Protein AF-A0A9X6ADA2-F1 (afdb_monomer)

Radius of gyration: 13.69 Å; Cα contacts (8 Å, |Δi|>4): 42; chains: 1; bounding box: 37×22×30 Å

pLDDT: mean 93.44, std 4.56, range [77.56, 97.75]

Secondary structure (DSSP, 8-state):
--EEEEEE-STT---EEEEEE-S-HHHHHHHHTSHHHHHHHHTS-TT--------PPPP-

Sequence (60 aa):
FVSLQMHKGTADSQLLMNVAVWESTEALATAFGSPEFQRMAAEFGDDIVSYPHIFEQINV

Foldseek 3Di:
DPDWDWDDDPPPDPDIDIDDDDPDPVRVVVVCPDPVNVVVVVPDDPVDDDDDDDDDDDDD

Mean predicted aligned error: 3.43 Å

Structure (mmCIF, N/CA/C/O backbone):
data_AF-A0A9X6ADA2-F1
#
_entry.id   AF-A0A9X6ADA2-F1
#
loop_
_atom_site.group_PDB
_atom_site.id
_atom_site.type_symbol
_atom_site.label_atom_id
_atom_site.label_alt_id
_atom_site.label_comp_id
_atom_site.label_asym_id
_atom_site.label_entity_id
_atom_site.label_seq_id
_atom_site.pdbx_PDB_ins_code
_atom_site.Cartn_x
_atom_site.Cartn_y
_atom_site.Cartn_z
_atom_site.occupancy
_atom_site.B_iso_or_equiv
_atom_site.auth_seq_id
_atom_site.auth_comp_id
_atom_site.auth_asym_id
_atom_site.auth_atom_id
_atom_site.pdbx_PDB_model_num
ATOM 1 N N . PHE A 1 1 ? 0.131 -0.664 13.395 1.00 92.81 1 PHE A N 1
ATOM 2 C CA . PHE A 1 1 ? -0.044 -1.305 12.088 1.00 92.81 1 PHE A CA 1
ATOM 3 C C . PHE A 1 1 ? -0.798 -2.627 12.261 1.00 92.81 1 PHE A C 1
ATOM 5 O O . PHE A 1 1 ? -0.504 -3.328 13.224 1.00 92.81 1 PHE A O 1
ATOM 12 N N . VAL A 1 2 ? -1.709 -3.000 11.347 1.00 96.94 2 VAL A N 1
ATOM 13 C CA . VAL A 1 2 ? -2.511 -4.241 11.461 1.00 96.94 2 VAL A CA 1
ATOM 14 C C . VAL A 1 2 ? -1.998 -5.351 10.542 1.00 96.94 2 VAL A C 1
ATOM 16 O O . VAL A 1 2 ? -1.663 -6.435 11.013 1.00 96.94 2 VAL A O 1
ATOM 19 N N . SER A 1 3 ? -1.954 -5.111 9.231 1.00 97.50 3 SER A N 1
ATOM 20 C CA . SER A 1 3 ? -1.533 -6.119 8.252 1.00 97.50 3 SER A CA 1
ATOM 21 C C . SER A 1 3 ? -1.008 -5.487 6.969 1.00 97.50 3 SER A C 1
ATOM 23 O O . SER A 1 3 ? -1.284 -4.327 6.665 1.00 97.50 3 SER A O 1
ATOM 25 N N . LEU A 1 4 ? -0.236 -6.266 6.212 1.00 96.69 4 LEU A N 1
ATOM 26 C CA . LEU A 1 4 ? 0.281 -5.891 4.903 1.00 96.69 4 LEU A CA 1
ATOM 27 C C . LEU A 1 4 ? 0.215 -7.092 3.973 1.00 96.69 4 LEU A C 1
ATOM 29 O O . LEU A 1 4 ? 0.635 -8.188 4.342 1.00 96.69 4 LEU A O 1
ATOM 33 N N . GLN A 1 5 ? -0.253 -6.855 2.753 1.00 97.75 5 GLN A N 1
ATOM 34 C CA . GLN A 1 5 ? -0.222 -7.831 1.677 1.00 97.75 5 GLN A CA 1
ATOM 35 C C . GLN A 1 5 ? 0.288 -7.174 0.394 1.00 97.75 5 GLN A C 1
ATOM 37 O O . GLN A 1 5 ? -0.342 -6.269 -0.160 1.00 97.75 5 GLN A O 1
ATOM 42 N N . MET A 1 6 ? 1.412 -7.680 -0.113 1.00 97.12 6 MET A N 1
ATOM 43 C CA . MET A 1 6 ? 1.892 -7.343 -1.450 1.00 97.12 6 MET A CA 1
ATOM 44 C C . MET A 1 6 ? 1.211 -8.224 -2.493 1.00 97.12 6 MET A C 1
ATOM 46 O O . MET A 1 6 ? 1.086 -9.439 -2.320 1.00 97.12 6 MET A O 1
ATOM 50 N N . HIS A 1 7 ? 0.825 -7.605 -3.600 1.00 97.25 7 HIS A N 1
ATOM 51 C CA . HIS A 1 7 ? 0.294 -8.256 -4.786 1.00 97.25 7 HIS A CA 1
ATOM 52 C C . HIS A 1 7 ? 1.184 -7.909 -5.975 1.00 97.25 7 HIS A C 1
ATOM 54 O O . HIS A 1 7 ? 1.638 -6.771 -6.109 1.00 97.25 7 HIS A O 1
ATOM 60 N N . LYS A 1 8 ? 1.416 -8.889 -6.848 1.00 97.12 8 LYS A N 1
ATOM 61 C CA . LYS A 1 8 ? 2.120 -8.702 -8.116 1.00 97.12 8 LYS A CA 1
ATOM 62 C C . LYS A 1 8 ? 1.131 -8.868 -9.262 1.00 97.12 8 LYS A C 1
ATOM 64 O O . LYS A 1 8 ? 0.320 -9.795 -9.240 1.00 97.12 8 LYS A O 1
ATOM 69 N N . GLY A 1 9 ? 1.211 -7.982 -10.249 1.00 97.00 9 GLY A N 1
ATOM 70 C CA . GLY A 1 9 ? 0.427 -8.089 -11.471 1.00 97.00 9 GLY A CA 1
ATOM 71 C C . GLY A 1 9 ? 0.691 -9.410 -12.202 1.00 97.00 9 GLY A C 1
ATOM 72 O O . GLY A 1 9 ? 1.806 -9.929 -12.223 1.00 97.00 9 GLY A O 1
ATOM 73 N N . THR A 1 10 ? -0.356 -9.970 -12.797 1.00 97.25 10 THR A N 1
ATOM 74 C CA . THR A 1 10 ? -0.275 -11.184 -13.621 1.00 97.25 10 THR A CA 1
ATOM 75 C C . THR A 1 10 ? 0.113 -10.846 -15.064 1.00 97.25 10 THR A C 1
ATOM 77 O O . THR A 1 10 ? 0.162 -9.673 -15.428 1.00 97.25 10 THR A O 1
ATOM 80 N N . ALA A 1 11 ? 0.336 -11.867 -15.902 1.00 96.06 11 ALA A N 1
ATOM 81 C CA . ALA A 1 11 ? 0.624 -11.709 -17.335 1.00 96.06 11 ALA A CA 1
ATOM 82 C C . ALA A 1 11 ? 1.804 -10.753 -17.615 1.00 96.06 11 ALA A C 1
ATOM 84 O O . ALA A 1 11 ? 1.672 -9.791 -18.364 1.00 96.06 11 ALA A O 1
ATOM 85 N N . ASP A 1 12 ? 2.937 -11.004 -16.949 1.00 94.38 12 ASP A N 1
ATOM 86 C CA . ASP A 1 12 ? 4.197 -10.252 -17.078 1.00 94.38 12 ASP A CA 1
ATOM 87 C C . ASP A 1 12 ? 4.121 -8.754 -16.736 1.00 94.38 12 ASP A C 1
ATOM 89 O O . ASP A 1 12 ? 5.037 -7.984 -17.026 1.00 94.38 12 ASP A O 1
ATOM 93 N N . SER A 1 13 ? 3.058 -8.334 -16.046 1.00 95.81 13 SER A N 1
ATOM 94 C CA . SER A 1 13 ? 2.947 -6.979 -15.519 1.00 95.81 13 SER A CA 1
ATOM 95 C C . SER A 1 13 ? 4.046 -6.678 -14.493 1.00 95.81 13 SER A C 1
ATOM 97 O O . SER A 1 13 ? 4.341 -7.473 -13.597 1.00 95.81 13 SER A O 1
ATOM 99 N N . GLN A 1 14 ? 4.618 -5.479 -14.600 1.00 94.56 14 GLN A N 1
ATOM 100 C CA . GLN A 1 14 ? 5.581 -4.937 -13.638 1.00 94.56 14 GLN A CA 1
ATOM 101 C C . GLN A 1 14 ? 4.903 -4.231 -12.453 1.00 94.56 14 GLN A C 1
ATOM 103 O O . GLN A 1 14 ? 5.586 -3.698 -11.582 1.00 94.56 14 GLN A O 1
ATOM 108 N N . LEU A 1 15 ? 3.566 -4.223 -12.395 1.00 95.69 15 LEU A N 1
ATOM 109 C CA . LEU A 1 15 ? 2.837 -3.564 -11.318 1.00 95.69 15 LEU A CA 1
ATOM 110 C C . LEU A 1 15 ? 2.942 -4.349 -10.009 1.00 95.69 15 LEU A C 1
ATOM 112 O O . LEU A 1 15 ? 2.711 -5.561 -9.955 1.00 95.69 15 LEU A O 1
ATOM 116 N N . LEU A 1 16 ? 3.220 -3.611 -8.940 1.00 95.44 16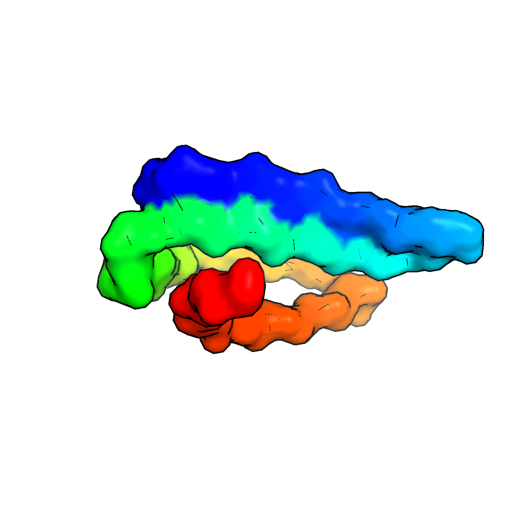 LEU A N 1
ATOM 117 C CA . LEU A 1 16 ? 3.155 -4.075 -7.563 1.00 95.44 16 LEU A CA 1
ATOM 118 C C . LEU A 1 16 ? 2.094 -3.259 -6.827 1.00 95.44 16 LEU A C 1
ATOM 120 O O . LEU A 1 16 ? 2.013 -2.044 -6.995 1.00 95.44 16 LEU A O 1
ATOM 124 N N . MET A 1 17 ? 1.291 -3.921 -5.999 1.00 96.62 17 MET A N 1
ATOM 125 C CA . MET A 1 17 ? 0.288 -3.267 -5.162 1.00 96.62 17 MET A CA 1
ATOM 126 C C . MET A 1 17 ? 0.486 -3.674 -3.708 1.00 96.62 17 MET A C 1
ATOM 128 O O . MET A 1 17 ? 0.407 -4.853 -3.363 1.00 96.62 17 MET A O 1
ATOM 132 N N . ASN A 1 18 ? 0.719 -2.679 -2.859 1.00 95.81 18 ASN A N 1
ATOM 133 C CA . ASN A 1 18 ? 0.751 -2.835 -1.414 1.00 95.81 18 ASN A CA 1
ATOM 134 C C . ASN A 1 18 ? -0.629 -2.500 -0.841 1.00 95.81 18 ASN A C 1
ATOM 136 O O . ASN A 1 18 ? -1.087 -1.367 -0.980 1.00 95.81 18 ASN A O 1
ATOM 140 N N . VAL A 1 19 ? -1.275 -3.468 -0.193 1.00 96.88 19 VAL A N 1
ATOM 141 C CA . VAL A 1 19 ? -2.481 -3.229 0.605 1.00 96.88 19 VAL A CA 1
ATOM 142 C C . VAL A 1 19 ? -2.098 -3.356 2.073 1.00 96.88 19 VAL A C 1
ATOM 144 O O . VAL A 1 19 ? -1.855 -4.461 2.560 1.00 96.88 19 VAL A O 1
ATOM 147 N N . ALA A 1 20 ? -2.030 -2.222 2.767 1.00 96.94 20 ALA A N 1
ATOM 148 C CA . ALA A 1 20 ? -1.704 -2.155 4.186 1.00 96.94 20 ALA A CA 1
ATOM 149 C C . ALA A 1 20 ? -2.903 -1.646 4.993 1.00 96.94 20 ALA A C 1
ATOM 151 O O . ALA A 1 20 ? -3.458 -0.590 4.688 1.00 96.94 20 ALA A O 1
ATOM 152 N N . VAL A 1 21 ? -3.272 -2.384 6.039 1.00 96.81 21 VAL A N 1
ATOM 153 C CA . VAL A 1 21 ? -4.319 -1.999 6.989 1.00 96.81 21 VAL A CA 1
ATOM 154 C C . VAL A 1 21 ? -3.663 -1.386 8.222 1.00 96.81 21 VAL A C 1
ATOM 156 O O . VAL A 1 21 ? -2.751 -1.964 8.824 1.00 96.81 21 VAL A O 1
ATOM 159 N N . TRP A 1 22 ? -4.142 -0.208 8.603 1.00 97.19 22 TRP A N 1
ATOM 160 C CA . TRP A 1 22 ? -3.672 0.563 9.751 1.00 97.19 22 TRP A CA 1
ATOM 161 C C . TRP A 1 22 ? -4.810 0.765 10.748 1.00 97.19 22 TRP A C 1
ATOM 163 O O . TRP A 1 22 ? -5.974 0.794 10.361 1.00 97.19 22 TRP A O 1
ATOM 173 N N . GLU A 1 23 ? -4.474 0.915 12.028 1.00 96.62 23 GLU A N 1
ATOM 174 C CA . GLU A 1 23 ? -5.446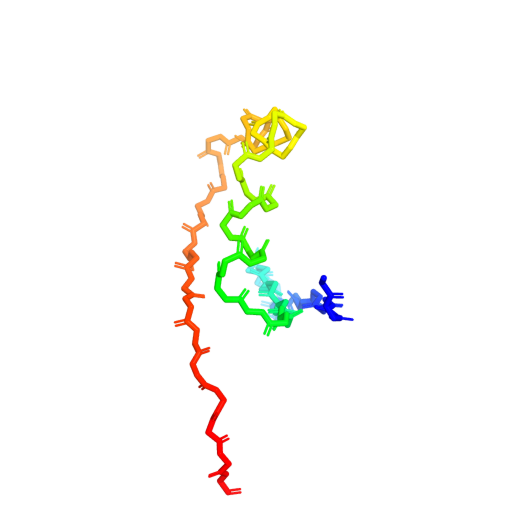 1.169 13.098 1.00 96.62 23 GLU A CA 1
ATOM 175 C C . GLU A 1 23 ? -6.125 2.528 12.929 1.00 9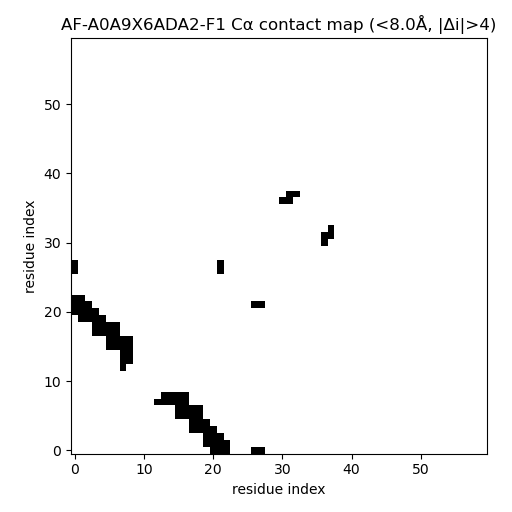6.62 23 GLU A C 1
ATOM 177 O O . GLU A 1 23 ? -7.293 2.672 13.276 1.00 96.62 23 GLU A O 1
ATOM 182 N N . SER 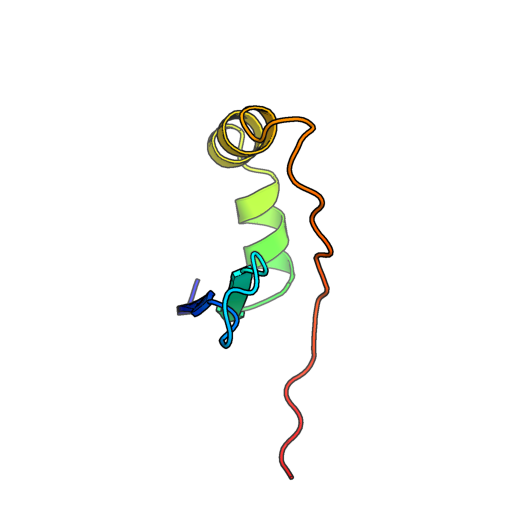A 1 24 ? -5.392 3.521 12.413 1.00 96.12 24 SER A N 1
ATOM 183 C CA . SER A 1 24 ? -5.915 4.847 12.090 1.00 96.12 24 SER A CA 1
ATOM 184 C C . SER A 1 24 ? -5.016 5.598 11.099 1.00 96.12 24 SER A C 1
ATOM 186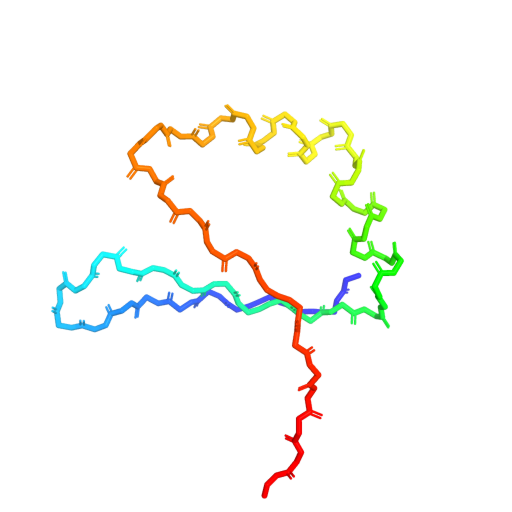 O O . SER A 1 24 ? -3.866 5.214 10.846 1.00 96.12 24 SER A O 1
ATOM 188 N N . THR A 1 25 ? -5.525 6.708 10.562 1.00 95.94 25 THR A N 1
ATOM 189 C CA . THR A 1 25 ? -4.770 7.643 9.714 1.00 95.94 25 THR A CA 1
ATOM 190 C C . THR A 1 25 ? -3.616 8.315 10.456 1.00 95.94 25 THR A C 1
ATOM 192 O O . THR A 1 25 ? -2.568 8.568 9.865 1.00 95.94 25 THR A O 1
ATOM 195 N N . GLU A 1 26 ? -3.752 8.559 11.758 1.00 97.25 26 GLU A N 1
ATOM 196 C CA . GLU A 1 26 ? -2.701 9.145 12.601 1.00 97.25 26 GLU A CA 1
ATOM 197 C C . GLU A 1 26 ? -1.554 8.156 12.821 1.00 97.25 26 GLU A C 1
ATOM 199 O O . GLU A 1 26 ? -0.385 8.550 12.800 1.00 97.25 26 GLU A O 1
ATOM 204 N N . ALA A 1 27 ? -1.870 6.867 12.995 1.00 96.81 27 ALA A N 1
ATOM 205 C CA . ALA A 1 27 ? -0.862 5.816 13.099 1.00 96.81 27 ALA A CA 1
ATOM 206 C C . ALA A 1 27 ? -0.044 5.705 11.801 1.00 96.81 27 ALA A C 1
ATOM 208 O O . ALA A 1 27 ? 1.186 5.623 11.853 1.00 96.81 27 ALA A O 1
ATOM 209 N N . LEU A 1 28 ? -0.715 5.786 10.644 1.00 95.94 28 LEU A N 1
ATOM 210 C CA . LEU A 1 28 ? -0.068 5.857 9.333 1.00 95.94 28 LEU A CA 1
ATOM 211 C C . LEU A 1 28 ? 0.833 7.096 9.217 1.00 95.94 28 LEU A C 1
ATOM 213 O O . LEU A 1 28 ? 2.013 6.968 8.890 1.00 95.94 28 LEU A O 1
ATOM 217 N N . ALA A 1 29 ? 0.304 8.286 9.519 1.00 95.56 29 ALA A N 1
ATOM 218 C CA . ALA A 1 29 ? 1.051 9.539 9.422 1.00 95.56 29 ALA A CA 1
ATOM 219 C C . ALA A 1 29 ? 2.293 9.543 10.327 1.00 95.56 29 ALA A C 1
ATOM 221 O O . ALA A 1 29 ? 3.370 9.957 9.901 1.00 95.56 29 ALA A O 1
ATOM 222 N N . THR A 1 30 ? 2.167 9.024 11.551 1.00 97.31 30 THR A N 1
ATOM 223 C CA . THR A 1 30 ? 3.285 8.902 12.498 1.00 97.31 30 THR A CA 1
ATOM 224 C C . THR A 1 30 ? 4.371 7.972 11.961 1.00 97.31 30 THR A C 1
ATOM 226 O O . THR A 1 30 ? 5.553 8.315 12.009 1.00 97.31 30 THR A O 1
ATOM 229 N N . ALA A 1 31 ? 3.990 6.813 11.4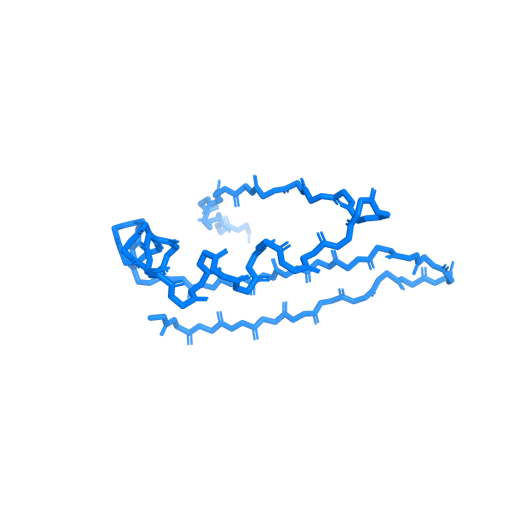13 1.00 95.00 31 ALA A N 1
ATOM 230 C CA . ALA A 1 31 ? 4.945 5.865 10.844 1.00 95.00 31 ALA A CA 1
ATOM 231 C C . ALA A 1 31 ? 5.676 6.450 9.625 1.00 95.00 31 ALA A C 1
ATOM 233 O O . ALA A 1 31 ? 6.904 6.362 9.537 1.00 95.00 31 ALA A O 1
ATOM 234 N N . PHE A 1 32 ? 4.939 7.108 8.727 1.00 92.88 32 PHE A N 1
ATOM 235 C CA . PHE A 1 32 ? 5.499 7.728 7.526 1.00 92.88 32 PHE A CA 1
ATOM 236 C C . PHE A 1 32 ? 6.389 8.925 7.865 1.00 92.88 32 PHE A C 1
ATOM 238 O O . PHE A 1 32 ? 7.393 9.145 7.196 1.00 92.88 32 PHE A O 1
ATOM 245 N N . GLY A 1 33 ? 6.077 9.672 8.925 1.00 94.88 33 GLY A N 1
ATOM 246 C CA . GLY A 1 33 ? 6.912 10.768 9.417 1.00 94.88 33 GLY A CA 1
ATOM 247 C C . GLY A 1 33 ? 8.207 10.323 10.107 1.00 94.88 33 GLY A C 1
ATOM 248 O O . GLY A 1 33 ? 9.035 11.172 10.439 1.00 94.88 33 GLY A O 1
ATOM 249 N N . SER A 1 34 ? 8.410 9.021 10.344 1.00 96.00 34 SER A N 1
ATOM 250 C CA . SER A 1 34 ? 9.610 8.542 11.030 1.00 96.00 34 SER A CA 1
ATOM 251 C C . SER A 1 34 ? 10.874 8.740 10.172 1.00 96.00 34 SER A C 1
ATOM 253 O O . SER A 1 34 ? 10.858 8.474 8.967 1.00 96.00 34 SER A O 1
ATOM 255 N N . PRO A 1 35 ? 12.014 9.151 10.764 1.00 94.94 35 PRO A N 1
ATOM 256 C CA . PRO A 1 35 ? 13.259 9.327 10.013 1.00 94.94 35 PRO A CA 1
ATOM 257 C C . PRO A 1 35 ? 13.753 8.050 9.328 1.00 94.94 35 PRO A C 1
ATOM 259 O O . PRO A 1 35 ? 14.436 8.116 8.312 1.00 94.94 35 PRO A O 1
ATOM 262 N N . GLU A 1 36 ? 13.446 6.887 9.900 1.00 93.50 36 GLU A N 1
ATOM 263 C CA . GLU A 1 36 ? 13.773 5.588 9.316 1.00 93.50 36 GLU A CA 1
ATOM 264 C C . GLU A 1 36 ? 13.004 5.349 8.017 1.00 93.50 36 GLU A C 1
ATOM 266 O O . GLU A 1 36 ? 13.622 5.060 6.992 1.00 93.50 36 GLU A O 1
ATOM 271 N N . PHE A 1 37 ? 11.687 5.570 8.032 1.00 91.06 37 PHE A N 1
ATOM 272 C CA . PHE A 1 37 ? 10.860 5.434 6.839 1.00 91.06 37 PHE A CA 1
ATOM 273 C C . PHE A 1 37 ? 11.248 6.447 5.759 1.00 91.06 37 PHE A C 1
ATOM 275 O O . PHE A 1 37 ? 11.343 6.087 4.592 1.00 91.06 37 PHE A O 1
ATOM 282 N N . GLN A 1 38 ? 11.532 7.695 6.139 1.00 93.44 38 GLN A N 1
ATOM 283 C CA . GLN A 1 38 ? 11.954 8.731 5.191 1.00 93.44 38 GLN A CA 1
ATOM 284 C C . GLN A 1 38 ? 13.281 8.393 4.501 1.00 93.44 38 GLN A C 1
ATOM 286 O O . GLN A 1 38 ? 13.419 8.622 3.302 1.00 93.44 38 GLN A O 1
ATOM 291 N N . ARG A 1 39 ? 14.247 7.806 5.224 1.00 93.12 39 ARG A N 1
ATOM 292 C CA . ARG A 1 39 ? 15.502 7.336 4.614 1.00 93.12 39 ARG A CA 1
ATOM 293 C C . ARG A 1 39 ? 15.259 6.201 3.627 1.00 93.12 39 ARG A C 1
ATOM 295 O O . ARG A 1 39 ? 15.731 6.289 2.505 1.00 93.12 39 ARG A O 1
ATOM 302 N N . MET A 1 40 ? 14.486 5.190 4.024 1.00 89.69 40 MET A N 1
ATOM 303 C CA . MET A 1 40 ? 14.113 4.084 3.138 1.00 89.69 40 MET A CA 1
ATOM 304 C C . MET A 1 40 ? 13.372 4.594 1.891 1.00 89.69 40 MET A C 1
ATOM 306 O O . MET A 1 40 ? 13.650 4.153 0.783 1.00 89.69 40 MET A O 1
ATOM 310 N N . ALA A 1 41 ? 12.452 5.550 2.048 1.00 86.81 41 ALA A N 1
ATOM 311 C CA . ALA A 1 41 ? 11.700 6.113 0.932 1.00 86.81 41 ALA A CA 1
ATOM 312 C C . ALA A 1 41 ? 12.588 6.889 -0.058 1.00 86.81 41 ALA A C 1
ATOM 314 O O . ALA A 1 41 ? 12.316 6.880 -1.254 1.00 86.81 41 ALA A O 1
ATOM 315 N N . ALA A 1 42 ? 13.656 7.527 0.423 1.00 87.38 42 ALA A N 1
ATOM 316 C CA . ALA A 1 42 ? 14.622 8.227 -0.422 1.00 87.38 42 ALA A CA 1
ATOM 317 C C . ALA A 1 42 ? 15.523 7.281 -1.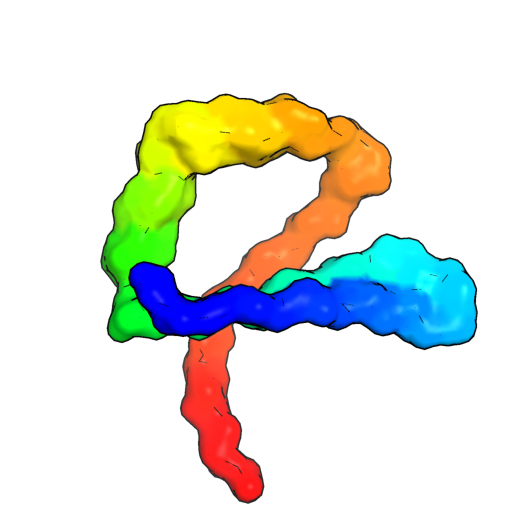240 1.00 87.38 42 ALA A C 1
ATOM 319 O O . ALA A 1 42 ? 16.181 7.736 -2.171 1.00 87.38 42 ALA A O 1
ATOM 320 N N . GLU A 1 43 ? 15.569 5.988 -0.904 1.00 88.00 43 GLU A N 1
ATOM 321 C CA . GLU A 1 43 ? 16.311 4.975 -1.666 1.00 88.00 43 GLU A CA 1
ATOM 322 C C . GLU A 1 43 ? 15.523 4.435 -2.870 1.00 88.00 43 GLU A C 1
ATOM 324 O O . GLU A 1 43 ? 16.100 3.733 -3.703 1.00 88.00 43 GLU A O 1
ATOM 329 N N . PHE 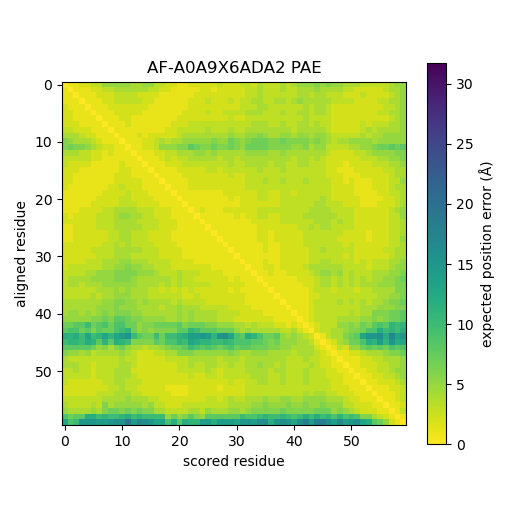A 1 44 ? 14.225 4.747 -2.996 1.00 81.00 44 PHE A N 1
ATOM 330 C CA . PHE A 1 44 ? 13.468 4.372 -4.190 1.00 81.00 44 PHE A CA 1
ATOM 331 C C . PHE A 1 44 ? 14.020 5.114 -5.413 1.00 81.00 44 PHE A C 1
ATOM 333 O O . PHE A 1 44 ? 14.104 6.340 -5.422 1.00 81.00 44 PHE A O 1
ATOM 340 N N . GLY A 1 45 ? 14.417 4.351 -6.434 1.00 78.94 45 GLY A N 1
ATOM 341 C CA . GLY A 1 45 ? 14.974 4.888 -7.671 1.00 78.94 45 GLY A CA 1
ATOM 342 C C . GLY A 1 45 ? 13.945 5.645 -8.512 1.00 78.94 45 GLY A C 1
ATOM 343 O O . GLY A 1 45 ? 12.737 5.427 -8.402 1.00 78.94 45 GLY A O 1
ATOM 344 N N . ASP A 1 46 ? 14.446 6.508 -9.399 1.00 83.31 46 ASP A N 1
ATOM 345 C CA . ASP A 1 46 ? 13.635 7.306 -10.334 1.00 83.31 46 ASP A CA 1
ATOM 346 C C . ASP A 1 46 ? 12.850 6.448 -11.351 1.00 83.31 46 ASP A C 1
ATOM 348 O O . ASP A 1 46 ? 11.993 6.950 -12.079 1.00 83.31 46 ASP A O 1
ATOM 352 N N . ASP A 1 47 ? 13.143 5.149 -11.427 1.00 89.12 47 ASP A N 1
ATOM 353 C CA . ASP A 1 47 ? 12.489 4.165 -12.288 1.00 89.12 47 ASP A CA 1
ATOM 354 C C . ASP A 1 47 ? 11.171 3.620 -11.710 1.00 89.12 47 ASP A C 1
ATOM 356 O O . ASP A 1 47 ? 10.440 2.906 -12.404 1.00 89.12 47 ASP A O 1
ATOM 360 N N . ILE A 1 48 ? 10.829 3.980 -10.469 1.00 88.62 48 ILE A N 1
ATOM 361 C CA . ILE A 1 48 ? 9.606 3.545 -9.792 1.00 88.62 48 ILE A CA 1
ATOM 362 C C . ILE A 1 48 ? 8.652 4.727 -9.616 1.00 88.62 48 ILE A C 1
ATOM 364 O O . ILE A 1 48 ? 8.932 5.689 -8.905 1.00 88.62 48 ILE A O 1
ATOM 368 N N . VAL A 1 49 ? 7.451 4.611 -10.187 1.00 90.56 49 VAL A N 1
ATOM 369 C CA . VAL A 1 49 ? 6.361 5.566 -9.950 1.00 90.56 49 VAL A CA 1
ATOM 370 C C . VAL A 1 49 ? 5.365 4.969 -8.960 1.00 90.56 49 VAL A C 1
ATOM 372 O O . VAL A 1 49 ? 4.793 3.907 -9.201 1.00 90.56 49 VAL A O 1
ATOM 375 N N . SER A 1 50 ? 5.141 5.666 -7.844 1.00 90.50 50 SER A N 1
ATOM 376 C CA . SER A 1 50 ? 4.206 5.251 -6.791 1.00 90.50 50 SER A CA 1
ATOM 377 C C . SER A 1 50 ? 2.921 6.083 -6.808 1.00 90.50 50 SER A C 1
ATOM 379 O O . SER A 1 50 ? 2.973 7.306 -6.912 1.00 90.50 50 SER A O 1
ATOM 381 N N . TYR A 1 51 ? 1.769 5.428 -6.624 1.00 93.12 51 TYR A N 1
ATOM 382 C CA . TYR A 1 51 ? 0.441 6.061 -6.565 1.00 93.12 51 TYR A CA 1
ATOM 383 C C . TYR A 1 51 ? -0.282 5.742 -5.237 1.00 93.12 51 TYR A C 1
ATOM 385 O O . TYR A 1 51 ? -1.233 4.952 -5.224 1.00 93.12 51 TYR A O 1
ATOM 393 N N . PRO A 1 52 ? 0.166 6.298 -4.096 1.00 92.06 52 PRO A N 1
ATOM 394 C CA . PRO A 1 52 ? -0.418 6.008 -2.788 1.00 92.06 52 PRO A CA 1
ATOM 395 C C . PRO A 1 52 ? -1.799 6.654 -2.624 1.00 92.06 52 PRO A C 1
ATOM 397 O O . PRO A 1 52 ? -1.996 7.814 -2.977 1.00 92.06 52 PRO A O 1
ATOM 400 N N . HIS A 1 53 ? -2.740 5.912 -2.044 1.00 95.19 53 HIS A N 1
ATOM 401 C CA . HIS A 1 53 ? -4.096 6.378 -1.758 1.00 95.19 53 HIS A CA 1
ATOM 402 C C . HIS A 1 53 ? -4.569 5.815 -0.415 1.00 95.19 53 HIS A C 1
ATOM 404 O O . HIS A 1 53 ? -4.218 4.691 -0.049 1.00 95.19 53 HIS A O 1
ATOM 410 N N . ILE A 1 54 ? -5.369 6.598 0.308 1.00 95.75 54 ILE A N 1
ATOM 411 C CA . ILE A 1 54 ? -6.074 6.151 1.512 1.00 95.75 54 ILE A CA 1
ATOM 412 C C . ILE A 1 54 ? -7.489 5.772 1.090 1.00 95.75 54 ILE A C 1
ATOM 414 O O . ILE A 1 54 ? -8.164 6.549 0.417 1.00 95.75 54 ILE A O 1
ATOM 418 N N . PHE A 1 55 ? -7.920 4.577 1.480 1.00 95.06 55 PHE A N 1
ATOM 419 C CA . PHE A 1 55 ? -9.232 4.039 1.144 1.00 95.06 55 PHE A CA 1
ATOM 420 C C . PHE A 1 55 ? -10.033 3.762 2.412 1.00 95.06 55 PHE A C 1
ATOM 422 O O . PHE A 1 55 ? -9.474 3.362 3.433 1.00 95.06 55 PHE A O 1
ATOM 429 N N . GLU A 1 56 ? -11.350 3.915 2.315 1.00 93.19 56 GLU A N 1
ATOM 430 C CA . GLU A 1 56 ? -12.295 3.398 3.301 1.00 93.19 56 GLU A CA 1
ATOM 431 C C . GLU A 1 56 ? -12.785 2.020 2.851 1.00 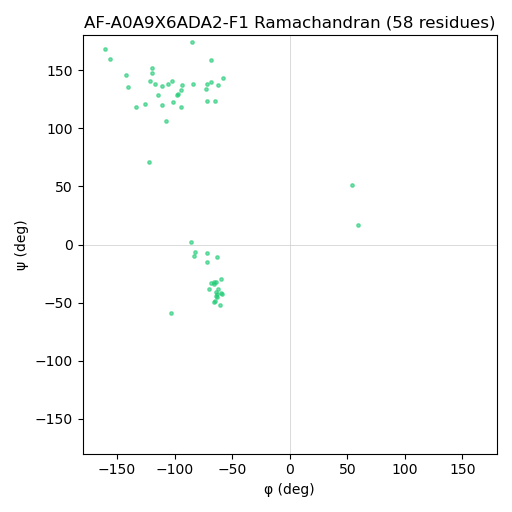93.19 56 GLU A C 1
ATOM 433 O O . GLU A 1 56 ? -13.080 1.800 1.674 1.00 93.19 56 GLU A O 1
ATOM 438 N N . GLN A 1 57 ? -12.870 1.073 3.786 1.00 90.12 57 GLN A N 1
ATOM 439 C CA . GLN A 1 57 ? -13.424 -0.240 3.487 1.00 90.12 57 GLN A CA 1
ATOM 440 C C . GLN A 1 57 ? -14.939 -0.124 3.300 1.00 90.12 57 GLN A C 1
ATOM 442 O O . GLN A 1 57 ? -15.658 0.296 4.206 1.00 90.12 57 GLN A O 1
ATOM 447 N N . ILE A 1 58 ? -15.425 -0.561 2.142 1.00 93.75 58 ILE A N 1
ATOM 448 C CA . ILE A 1 58 ? -16.852 -0.733 1.876 1.00 93.75 58 ILE A CA 1
ATOM 449 C C . ILE A 1 58 ? -17.206 -2.216 1.978 1.00 93.75 58 ILE A C 1
ATOM 451 O O . ILE A 1 58 ? -16.442 -3.076 1.541 1.00 93.75 58 ILE A O 1
ATOM 455 N N . ASN A 1 59 ? -18.364 -2.520 2.559 1.00 90.75 59 ASN A N 1
ATOM 456 C CA . ASN A 1 59 ? -18.934 -3.864 2.517 1.00 90.75 59 ASN A CA 1
ATOM 457 C C . ASN A 1 59 ? -19.912 -3.919 1.343 1.00 90.75 59 ASN A C 1
ATOM 459 O O . ASN A 1 59 ? -20.725 -3.004 1.191 1.00 90.75 59 ASN A O 1
ATOM 463 N N . VAL A 1 60 ? -19.814 -4.966 0.525 1.00 77.56 60 VAL A N 1
ATOM 464 C CA . VAL A 1 60 ? -20.632 -5.171 -0.680 1.00 77.56 60 VAL A CA 1
ATOM 465 C C . VAL A 1 60 ? -21.367 -6.495 -0.585 1.00 77.56 60 VAL A C 1
ATOM 467 O O . VAL A 1 60 ? -20.751 -7.455 -0.067 1.00 77.56 60 VAL A O 1
#

Solvent-accessible surface area (backbone atoms only — not comparable to full-atom values): 4118 Å² total; per-residue (Å²): 120,74,49,75,46,81,44,70,44,68,93,88,43,88,50,73,46,80,52,69,47,58,86,42,72,66,59,49,51,53,55,59,69,31,72,66,47,46,54,59,59,67,66,61,54,95,89,63,87,84,85,88,81,89,80,82,93,79,89,132

Nearest PDB structures (foldseek):
  3e8o-assembly1_B  TM=6.652E-01  e=5.790E+00  Deinococcus radiodurans